Protein AF-A0A3B9FMF7-F1 (afdb_monomer)

Mean predicted aligned error: 3.49 Å

Sequence (66 aa):
DRILGKDTAHETGIFLYSSRRKGEEWKKAYVHFEALLVKRKGKWLILMEFQKSVASEKEWKALSGN

Radius of gyration: 14.83 Å; Cα contacts (8 Å, |Δi|>4): 113; chains: 1; bounding box: 41×24×38 Å

Solvent-accessible surface area (backbone atoms only — not comparable to full-atom values): 3977 Å² total; per-residue (Å²): 89,79,48,80,55,96,51,40,34,44,38,39,52,69,48,79,48,75,50,62,59,94,96,51,73,80,44,76,49,37,31,29,34,40,35,38,32,38,52,55,97,91,39,82,40,80,77,44,78,44,81,75,44,81,48,49,71,67,63,54,57,57,73,74,69,122

Secondary structure (DSSP, 8-state):
-EEE-SSEEEEEEEEEEEE--TTSPPEEEEEEEEEEEEEETTEEEEEEEEEEEE--HHHHHHHT--

Foldseek 3Di:
DKDDDPFKIKDWDKDWDWDDDVPDDIDIWIFIKIWIWGADPNDIDTPDIDGDDTDDPVRNVVVVVD

Nearest PDB structures (foldseek):
  7rec-assembly1_G-2  TM=7.384E-01  e=8.128E-02  Homo sapiens
  7rec-assembly1_F-2  TM=6.727E-01  e=6.426E-02  Homo sapiens
  7rec-assembly1_E-2  TM=7.268E-01  e=8.128E-02  Homo sapiens
  8uso-assembly1_B  TM=7.024E-01  e=7.664E-02  Homo sapiens
  8uso-assembly1_C  TM=6.970E-01  e=2.339E-01  Homo sapiens

Structure (mmCIF, N/CA/C/O backbone):
data_AF-A0A3B9FMF7-F1
#
_entry.id   AF-A0A3B9FMF7-F1
#
loop_
_atom_site.group_PDB
_atom_site.id
_atom_site.type_symbol
_atom_site.label_atom_id
_atom_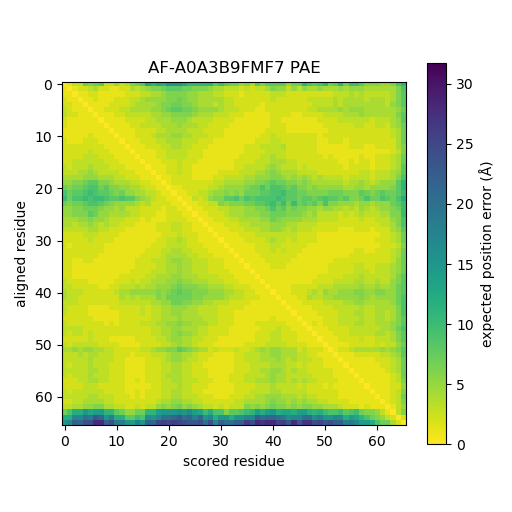site.label_alt_id
_atom_site.label_comp_id
_atom_site.label_asym_id
_atom_site.label_entity_id
_atom_site.label_seq_id
_atom_site.pdbx_PDB_ins_code
_atom_site.Cartn_x
_atom_site.Cartn_y
_atom_site.Cartn_z
_atom_site.occupancy
_atom_site.B_iso_or_equiv
_atom_site.auth_seq_id
_atom_site.auth_comp_id
_atom_site.auth_asym_id
_atom_site.auth_atom_id
_atom_site.pdbx_PDB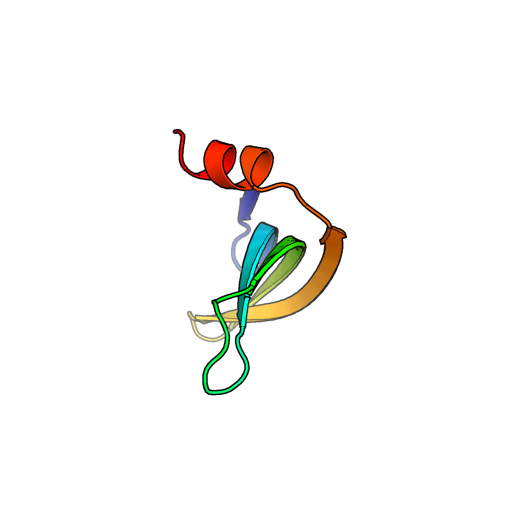_model_num
ATOM 1 N N . ASP A 1 1 ? -6.431 5.110 -1.123 1.00 87.56 1 ASP A N 1
ATOM 2 C CA . ASP A 1 1 ? -7.655 5.594 -0.457 1.00 87.56 1 ASP A CA 1
ATOM 3 C C . ASP A 1 1 ? -7.563 5.288 1.037 1.00 87.56 1 ASP A C 1
ATOM 5 O O . ASP A 1 1 ? -6.838 4.368 1.405 1.00 87.56 1 ASP A O 1
ATOM 9 N N . ARG A 1 2 ? -8.215 6.062 1.908 1.00 92.56 2 ARG A N 1
ATOM 10 C CA . ARG A 1 2 ? -8.128 5.882 3.368 1.00 92.56 2 ARG A CA 1
ATOM 11 C C . ARG A 1 2 ? -9.505 6.003 4.006 1.00 92.56 2 ARG A C 1
ATOM 13 O O . ARG A 1 2 ? -10.126 7.05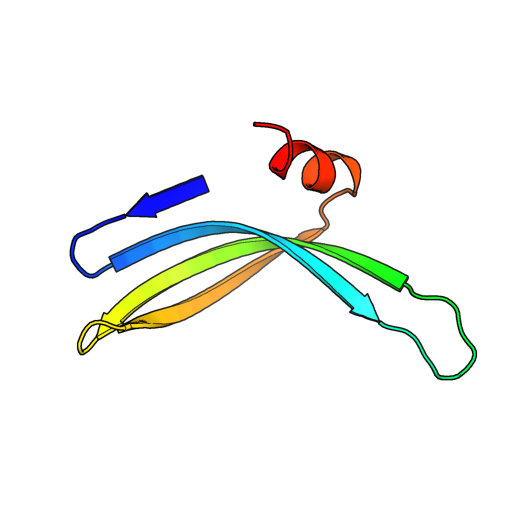9 3.963 1.00 92.56 2 ARG A O 1
ATOM 20 N N . ILE A 1 3 ? -9.917 4.946 4.699 1.00 97.06 3 ILE A N 1
ATOM 21 C CA . ILE A 1 3 ? -11.153 4.899 5.483 1.00 97.06 3 ILE A CA 1
ATOM 22 C C . ILE A 1 3 ? -10.778 4.902 6.966 1.00 97.06 3 ILE A C 1
ATOM 24 O O . ILE A 1 3 ? -10.111 3.985 7.448 1.00 97.06 3 ILE A O 1
ATOM 28 N N . LEU A 1 4 ? -11.200 5.941 7.692 1.00 97.00 4 LEU A N 1
ATOM 29 C CA . LEU A 1 4 ? -10.902 6.129 9.114 1.00 97.00 4 LEU A CA 1
ATOM 30 C C . LEU A 1 4 ? -12.121 5.823 9.987 1.00 97.00 4 LEU A C 1
ATOM 32 O O . LEU A 1 4 ? -13.182 6.418 9.822 1.00 97.00 4 LEU A O 1
ATOM 36 N N . GLY A 1 5 ? -11.935 4.945 10.968 1.00 96.12 5 GLY A N 1
ATOM 37 C CA . GLY A 1 5 ? -12.807 4.800 12.129 1.00 96.12 5 GLY A CA 1
ATOM 38 C C . GLY A 1 5 ? -12.213 5.471 13.373 1.00 96.12 5 GLY A C 1
ATOM 39 O O . GLY A 1 5 ? -11.138 6.075 13.338 1.00 96.12 5 GLY A O 1
ATOM 40 N N . LYS A 1 6 ? -12.897 5.328 14.516 1.00 97.12 6 LYS A N 1
ATOM 41 C CA . LYS A 1 6 ? -12.418 5.840 15.816 1.00 97.12 6 LYS A CA 1
ATOM 42 C C . LYS A 1 6 ? -11.046 5.250 16.185 1.00 97.12 6 LYS A C 1
ATOM 44 O O . LYS A 1 6 ? -10.089 5.989 16.448 1.00 97.12 6 LYS A O 1
ATOM 49 N N . ASP A 1 7 ? -10.974 3.918 16.138 1.00 97.94 7 ASP A N 1
ATOM 50 C CA . ASP A 1 7 ? -9.828 3.119 16.587 1.00 97.94 7 ASP A CA 1
ATOM 51 C C . ASP A 1 7 ? -9.361 2.077 15.554 1.00 97.94 7 ASP A C 1
ATOM 53 O O . ASP A 1 7 ? -8.502 1.250 15.858 1.00 97.94 7 ASP A O 1
ATOM 57 N N . THR A 1 8 ? -9.898 2.111 14.334 1.00 98.38 8 THR A N 1
ATOM 58 C CA . THR A 1 8 ? -9.496 1.255 13.208 1.00 98.38 8 THR A CA 1
ATOM 59 C C . THR A 1 8 ? -9.343 2.089 11.940 1.00 98.38 8 THR A C 1
ATOM 61 O O . THR A 1 8 ? -9.949 3.154 11.826 1.00 98.38 8 THR A O 1
ATOM 64 N N . ALA A 1 9 ? -8.533 1.628 10.992 1.00 98.31 9 ALA A N 1
ATOM 65 C CA . ALA A 1 9 ? -8.451 2.221 9.662 1.00 98.31 9 ALA A CA 1
ATOM 66 C C . ALA A 1 9 ? -8.161 1.156 8.601 1.00 98.31 9 ALA A C 1
ATOM 68 O O . ALA A 1 9 ? -7.527 0.140 8.893 1.00 98.31 9 ALA A O 1
ATOM 69 N N . HIS A 1 10 ? -8.620 1.417 7.381 1.00 98.25 10 HIS A N 1
ATOM 70 C CA . HIS A 1 10 ? -8.267 0.659 6.188 1.00 98.25 10 HIS A CA 1
ATOM 71 C C . HIS A 1 10 ? -7.621 1.605 5.178 1.00 98.25 10 HIS A C 1
ATOM 73 O O . HIS A 1 10 ? -8.170 2.669 4.880 1.00 98.25 10 HIS A O 1
ATOM 79 N N . GLU A 1 11 ? -6.458 1.225 4.663 1.00 97.38 11 GLU A N 1
ATOM 80 C CA . GLU A 1 11 ? -5.706 2.013 3.690 1.00 97.38 11 GLU A CA 1
ATOM 81 C C . GLU A 1 11 ? -5.413 1.186 2.453 1.00 97.38 11 GLU A C 1
ATOM 83 O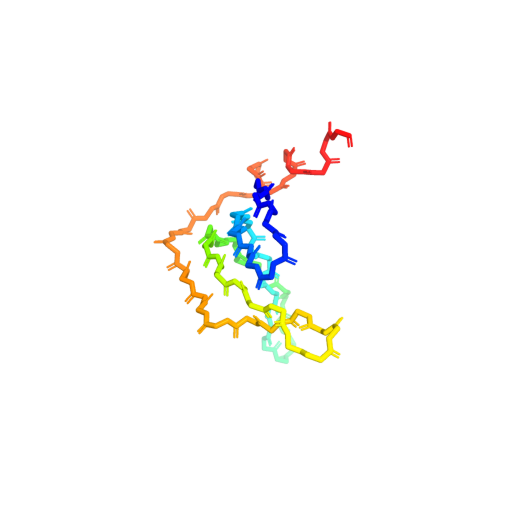 O . GLU A 1 11 ? -5.000 0.036 2.549 1.00 97.38 11 GLU A O 1
ATOM 88 N N . THR A 1 12 ? -5.592 1.800 1.291 1.00 97.06 12 THR A N 1
ATOM 89 C CA . THR A 1 12 ? -5.125 1.276 0.013 1.00 97.06 12 THR A CA 1
ATOM 90 C C . THR A 1 12 ? -4.140 2.255 -0.598 1.00 97.06 12 THR A C 1
ATOM 92 O O . THR A 1 12 ? -4.305 3.478 -0.499 1.00 97.06 12 THR A O 1
ATOM 95 N N . GLY A 1 13 ? -3.118 1.739 -1.260 1.00 96.06 13 GLY A N 1
ATOM 96 C CA . GLY A 1 13 ? -2.125 2.585 -1.899 1.00 96.06 13 GLY A CA 1
ATOM 97 C C . GLY A 1 13 ? -1.140 1.786 -2.724 1.00 96.06 13 GLY A C 1
ATOM 98 O O . GLY A 1 13 ? -1.363 0.618 -3.030 1.00 96.06 13 GLY A O 1
ATOM 99 N N . ILE A 1 14 ? -0.040 2.439 -3.077 1.00 97.31 14 ILE A N 1
ATOM 100 C CA . ILE A 1 14 ? 1.079 1.820 -3.777 1.00 97.31 14 ILE A CA 1
ATOM 101 C C . ILE A 1 14 ? 2.329 2.015 -2.917 1.00 97.31 14 ILE A C 1
ATOM 103 O O . ILE A 1 14 ? 2.561 3.106 -2.406 1.00 97.31 14 ILE A O 1
ATOM 107 N N . PHE A 1 15 ? 3.146 0.979 -2.753 1.00 96.12 15 PHE A N 1
ATOM 108 C CA . PHE A 1 15 ? 4.512 1.116 -2.253 1.00 96.12 15 PHE A CA 1
ATOM 109 C C . PHE A 1 15 ? 5.477 1.325 -3.415 1.00 96.12 15 PHE A C 1
ATOM 111 O O . PHE A 1 15 ? 5.368 0.653 -4.439 1.00 96.12 15 PHE A O 1
ATOM 118 N N . LEU A 1 16 ? 6.454 2.216 -3.229 1.00 96.44 16 LEU A N 1
ATOM 119 C CA . LEU A 1 16 ? 7.622 2.347 -4.097 1.00 96.44 16 LEU A CA 1
ATOM 120 C C . LEU A 1 16 ? 8.837 1.731 -3.398 1.00 96.44 16 LEU A C 1
ATOM 122 O O . LEU A 1 16 ? 9.475 2.361 -2.554 1.00 96.44 16 LEU A O 1
ATOM 126 N N . TYR A 1 17 ? 9.191 0.510 -3.786 1.00 96.50 17 TYR A N 1
ATOM 127 C CA . TYR A 1 17 ? 10.444 -0.112 -3.375 1.00 96.50 17 TYR A CA 1
ATOM 128 C C . TYR A 1 17 ? 11.575 0.359 -4.280 1.00 96.50 17 TYR A C 1
ATOM 130 O O . TYR A 1 17 ? 11.454 0.339 -5.503 1.00 96.50 17 TYR A O 1
ATOM 138 N N . SER A 1 18 ? 12.694 0.754 -3.678 1.00 96.00 18 SER A N 1
ATOM 139 C CA . SER A 1 18 ? 13.928 1.076 -4.395 1.00 96.00 18 SER A CA 1
ATOM 140 C C . SER A 1 18 ? 15.051 0.200 -3.862 1.00 96.00 18 SER A C 1
ATOM 142 O O . SER A 1 18 ? 15.294 0.157 -2.659 1.00 96.00 18 SER A O 1
ATOM 144 N N . SER A 1 19 ? 15.737 -0.511 -4.751 1.00 96.12 19 SER A N 1
ATOM 145 C CA . SER A 1 19 ? 16.855 -1.382 -4.388 1.00 96.12 19 SER A CA 1
ATOM 146 C C . SER A 1 19 ? 17.956 -1.317 -5.437 1.00 96.12 19 SER A C 1
ATOM 148 O O . SER A 1 19 ? 17.700 -1.052 -6.610 1.00 96.12 19 SER A O 1
ATOM 150 N N . ARG A 1 20 ? 19.198 -1.555 -5.020 1.00 97.25 20 ARG A N 1
ATOM 151 C CA . ARG A 1 20 ? 20.333 -1.731 -5.926 1.00 97.25 20 ARG A CA 1
ATOM 152 C C . ARG A 1 20 ? 21.352 -2.668 -5.311 1.00 97.25 20 ARG A C 1
ATOM 154 O O . ARG A 1 20 ? 21.477 -2.742 -4.088 1.00 97.25 20 ARG A O 1
ATOM 161 N N . ARG A 1 21 ? 22.132 -3.326 -6.159 1.00 94.62 21 ARG A N 1
ATOM 162 C CA . ARG A 1 21 ? 23.401 -3.924 -5.739 1.00 94.62 21 ARG A CA 1
ATOM 163 C C . ARG A 1 21 ? 24.485 -2.847 -5.744 1.00 94.62 21 ARG A C 1
ATOM 165 O O . ARG A 1 21 ? 24.337 -1.797 -6.368 1.00 94.62 21 ARG A O 1
ATOM 172 N N . LYS A 1 22 ? 25.574 -3.078 -5.011 1.00 94.81 22 LYS A N 1
ATOM 173 C CA . LYS A 1 22 ? 26.701 -2.137 -4.979 1.00 94.81 22 LYS A CA 1
ATOM 174 C C . LYS A 1 22 ? 27.280 -1.997 -6.392 1.00 94.81 22 LYS A C 1
ATOM 176 O O . LYS A 1 22 ? 27.676 -2.994 -6.979 1.00 94.81 22 LYS A O 1
ATOM 181 N N . GLY A 1 23 ? 27.329 -0.767 -6.903 1.00 94.19 23 GLY A N 1
ATOM 182 C CA . GLY A 1 23 ? 27.810 -0.468 -8.257 1.00 94.19 23 GLY A CA 1
ATOM 183 C C . GLY A 1 23 ? 26.763 -0.616 -9.369 1.00 94.19 23 GLY A C 1
ATOM 184 O O . GLY A 1 23 ? 27.087 -0.329 -10.513 1.00 94.19 23 GLY A O 1
ATOM 185 N N . GLU A 1 24 ? 25.527 -1.020 -9.053 1.00 96.38 24 GLU A N 1
ATOM 186 C CA . GLU A 1 24 ? 24.414 -1.047 -10.010 1.00 96.38 24 GLU A CA 1
ATOM 187 C C . GLU A 1 24 ? 23.500 0.178 -9.857 1.00 96.38 24 GLU A C 1
ATOM 189 O O . GLU A 1 24 ? 23.410 0.794 -8.787 1.00 96.38 24 GLU A O 1
ATOM 194 N N . GLU A 1 25 ? 22.769 0.478 -10.930 1.00 96.19 25 GLU A N 1
ATOM 195 C CA . GLU A 1 25 ? 21.691 1.463 -10.929 1.00 96.19 25 GLU A CA 1
ATOM 196 C C . GLU A 1 25 ? 20.515 1.047 -10.036 1.00 96.19 25 GLU A C 1
ATOM 198 O O . GLU A 1 25 ? 20.255 -0.138 -9.793 1.00 96.19 25 GLU A O 1
ATOM 203 N N . TRP A 1 26 ? 19.778 2.048 -9.551 1.00 95.81 26 TRP A N 1
ATOM 204 C CA . TRP A 1 26 ? 18.584 1.827 -8.742 1.00 95.81 26 TRP A CA 1
ATOM 205 C C . TRP A 1 26 ? 17.455 1.212 -9.561 1.00 95.81 26 TRP A C 1
ATOM 207 O O . TRP A 1 26 ? 17.018 1.756 -10.572 1.00 95.81 26 TRP A O 1
ATOM 217 N N . LYS A 1 27 ? 16.924 0.101 -9.057 1.00 96.25 27 LYS A N 1
ATOM 218 C CA . LYS A 1 27 ? 15.730 -0.559 -9.576 1.00 96.25 27 LYS A CA 1
ATOM 219 C C . LYS A 1 27 ? 14.542 -0.189 -8.702 1.00 96.25 27 LYS A C 1
ATOM 221 O O . LYS A 1 27 ? 14.634 -0.227 -7.472 1.00 96.25 27 LYS A O 1
ATOM 226 N N . LYS A 1 28 ? 13.437 0.166 -9.353 1.00 96.88 28 LYS A N 1
ATOM 227 C CA . LYS A 1 28 ? 12.170 0.524 -8.712 1.00 96.88 28 LYS A CA 1
ATOM 228 C C . LYS A 1 28 ? 11.141 -0.575 -8.936 1.00 96.88 28 LYS A C 1
ATOM 230 O O . LYS A 1 28 ? 11.059 -1.118 -10.034 1.00 96.88 28 LYS A O 1
ATOM 235 N N . ALA A 1 29 ? 10.348 -0.863 -7.912 1.00 97.00 29 ALA A N 1
ATOM 236 C CA . ALA A 1 29 ? 9.156 -1.692 -8.016 1.00 97.00 29 ALA A CA 1
ATOM 237 C C . ALA A 1 29 ? 7.982 -0.962 -7.364 1.00 97.00 29 ALA A C 1
ATOM 239 O O . ALA A 1 29 ? 8.126 -0.394 -6.280 1.00 97.00 29 ALA A O 1
ATOM 240 N N . TYR A 1 30 ? 6.836 -0.982 -8.038 1.00 97.94 30 TYR A N 1
ATOM 241 C CA . TYR A 1 30 ? 5.597 -0.377 -7.568 1.00 97.94 30 TYR A CA 1
ATOM 242 C C . TYR A 1 30 ? 4.618 -1.501 -7.244 1.00 97.94 30 TYR A C 1
ATOM 244 O O . TYR A 1 30 ? 4.438 -2.404 -8.062 1.00 97.94 30 TYR A O 1
ATOM 252 N N . VAL A 1 31 ? 4.017 -1.480 -6.056 1.00 98.06 31 VAL A N 1
ATOM 253 C CA . VAL A 1 31 ? 3.168 -2.582 -5.581 1.00 98.06 31 VAL A CA 1
ATOM 254 C C . VAL A 1 31 ? 1.905 -2.033 -4.935 1.00 98.06 31 VAL A C 1
ATOM 256 O O . VAL A 1 31 ? 1.998 -1.289 -3.963 1.00 98.06 31 VAL A O 1
ATOM 259 N N . HIS A 1 32 ? 0.736 -2.410 -5.457 1.00 98.38 32 HIS A N 1
ATOM 260 C CA . HIS A 1 32 ? -0.559 -2.127 -4.834 1.00 98.38 32 HIS A CA 1
ATOM 261 C C . HIS A 1 32 ? -0.656 -2.837 -3.483 1.00 98.38 32 HIS A C 1
ATOM 263 O O . HIS A 1 32 ? -0.352 -4.029 -3.394 1.00 98.38 32 HIS A O 1
ATOM 269 N N . PHE A 1 33 ? -1.122 -2.140 -2.449 1.00 97.69 33 PHE A N 1
ATOM 270 C CA . PHE A 1 33 ? -1.291 -2.705 -1.114 1.00 97.69 33 PHE A CA 1
ATOM 271 C C . PHE A 1 33 ? -2.642 -2.372 -0.483 1.00 97.69 33 PHE A C 1
ATOM 273 O O . PHE A 1 33 ? -3.280 -1.371 -0.817 1.00 97.69 33 PHE A O 1
ATOM 280 N N . GLU A 1 34 ? -3.017 -3.203 0.490 1.00 98.25 34 GLU A N 1
ATOM 281 C CA . GLU A 1 34 ? -4.043 -2.924 1.494 1.00 98.25 34 GLU A CA 1
ATOM 282 C C . GLU A 1 34 ? -3.447 -3.054 2.896 1.00 98.25 34 GLU A C 1
ATOM 284 O O . GLU A 1 34 ? -2.675 -3.975 3.168 1.00 98.25 34 GLU A O 1
ATOM 289 N N . ALA A 1 35 ? -3.797 -2.139 3.793 1.00 98.06 35 ALA A N 1
ATOM 290 C CA . ALA A 1 35 ? -3.361 -2.158 5.178 1.00 98.06 35 ALA A CA 1
ATOM 291 C C . ALA A 1 35 ? -4.551 -2.006 6.125 1.00 98.06 35 ALA A C 1
ATOM 293 O O . ALA A 1 35 ? -5.426 -1.162 5.927 1.00 98.06 35 ALA A O 1
ATOM 294 N N . LEU A 1 36 ? -4.553 -2.812 7.185 1.00 98.25 36 LEU A N 1
ATOM 295 C CA . LEU A 1 36 ? -5.485 -2.690 8.302 1.00 98.25 36 LEU A CA 1
ATOM 296 C C . LEU A 1 36 ? -4.732 -2.169 9.514 1.00 98.25 36 LEU A C 1
ATOM 298 O O . LEU A 1 36 ? -3.705 -2.729 9.900 1.00 98.25 36 LEU A O 1
ATOM 302 N N . LEU A 1 37 ? -5.259 -1.119 10.133 1.00 98.62 37 LEU A N 1
ATOM 303 C CA . LEU A 1 37 ? -4.635 -0.467 11.272 1.00 98.62 37 LEU A CA 1
ATOM 304 C C . LEU A 1 37 ? -5.569 -0.450 12.476 1.00 98.62 37 LEU A C 1
ATOM 306 O O . LEU A 1 37 ? -6.787 -0.321 12.344 1.00 98.62 37 LEU A O 1
ATOM 310 N N . VAL A 1 38 ? -4.976 -0.517 13.665 1.00 98.50 38 VAL A N 1
ATOM 311 C CA . VAL A 1 38 ? -5.663 -0.336 14.947 1.00 98.50 38 VAL A CA 1
ATOM 312 C C . VAL A 1 38 ? -4.991 0.768 15.751 1.00 98.50 38 VAL A C 1
ATOM 314 O O . VAL A 1 38 ? -3.764 0.863 15.794 1.00 98.50 38 VAL A O 1
ATOM 317 N N . LYS A 1 39 ? -5.781 1.604 16.426 1.00 98.44 39 LYS A N 1
ATOM 318 C CA . LYS A 1 39 ? -5.263 2.593 17.370 1.00 98.44 39 LYS A CA 1
ATOM 319 C C . LYS A 1 39 ? -5.135 1.955 18.750 1.00 98.44 39 LYS A C 1
ATOM 321 O O . LYS A 1 39 ? -6.093 1.413 19.309 1.00 98.44 39 LYS A O 1
ATOM 326 N N . ARG A 1 40 ? -3.936 2.010 19.323 1.00 97.50 40 ARG A N 1
ATOM 327 C CA . ARG A 1 40 ? -3.629 1.529 20.675 1.00 97.50 40 ARG A CA 1
ATOM 328 C C . ARG A 1 40 ? -2.817 2.588 21.401 1.00 97.50 40 ARG A C 1
ATOM 330 O O . ARG A 1 40 ? -1.785 3.028 20.906 1.00 97.50 40 ARG A O 1
ATOM 337 N N . LYS A 1 41 ? -3.298 3.015 22.573 1.00 96.88 41 LYS A N 1
ATOM 338 C CA . LYS A 1 41 ? -2.655 4.060 23.394 1.00 96.88 41 LYS A CA 1
ATOM 339 C C . LYS A 1 41 ? -2.332 5.329 22.580 1.00 96.88 41 LYS A C 1
ATOM 341 O O . LYS A 1 41 ? -1.230 5.863 22.655 1.00 96.88 41 LYS A O 1
ATOM 346 N N . GLY A 1 42 ? -3.279 5.757 21.741 1.00 96.44 42 GLY A N 1
ATOM 347 C CA . GLY A 1 42 ? -3.141 6.941 20.884 1.00 96.44 42 GLY A CA 1
ATOM 348 C C . GLY A 1 42 ? -2.269 6.766 19.634 1.00 96.44 42 GLY A C 1
ATOM 349 O O . GLY A 1 42 ? -2.141 7.714 18.868 1.00 96.44 42 GLY A O 1
ATOM 350 N N . LYS A 1 43 ? -1.697 5.580 19.386 1.00 97.69 43 LYS A N 1
ATOM 351 C CA . LYS A 1 43 ? -0.820 5.310 18.236 1.00 97.69 43 LYS A CA 1
ATOM 352 C C . LYS A 1 43 ? -1.479 4.351 17.254 1.00 97.69 43 LYS A C 1
ATOM 354 O O . LYS A 1 43 ? -2.074 3.363 17.679 1.00 97.69 43 LYS A O 1
ATOM 359 N N . TRP A 1 44 ? -1.360 4.632 15.960 1.00 97.69 44 TRP A N 1
ATOM 360 C CA . TRP A 1 44 ? -1.760 3.702 14.906 1.00 97.69 44 TRP A CA 1
ATOM 361 C C . TRP A 1 44 ? -0.706 2.612 14.744 1.00 97.69 44 TRP A C 1
ATOM 363 O O . TRP A 1 44 ? 0.484 2.905 14.661 1.00 97.69 44 TRP A O 1
ATOM 373 N N . LEU A 1 45 ? -1.155 1.363 14.714 1.00 98.00 45 LEU A N 1
ATOM 374 C CA . LEU A 1 45 ? -0.333 0.186 14.479 1.00 98.00 45 LEU A CA 1
ATOM 375 C C . LEU A 1 45 ? -0.896 -0.559 13.276 1.00 98.00 45 LEU A C 1
ATOM 377 O O . LEU A 1 45 ? -2.109 -0.767 13.207 1.00 98.00 45 LEU A O 1
ATOM 381 N N . ILE A 1 46 ? -0.023 -0.975 12.362 1.00 97.38 46 ILE A N 1
ATOM 382 C CA . ILE A 1 46 ? -0.398 -1.865 11.264 1.00 97.38 46 ILE A CA 1
ATOM 383 C C . ILE A 1 46 ? -0.616 -3.255 11.858 1.00 97.38 46 ILE A C 1
ATOM 385 O O . ILE A 1 46 ? 0.278 -3.819 12.485 1.00 97.38 46 ILE A O 1
ATOM 389 N N . LEU A 1 47 ? -1.825 -3.778 11.690 1.00 97.69 47 LEU A N 1
ATOM 390 C CA . LEU A 1 47 ? -2.189 -5.140 12.068 1.00 97.69 47 LEU A CA 1
ATOM 391 C C . LEU A 1 47 ? -1.934 -6.113 10.914 1.00 97.69 47 LEU A C 1
ATOM 393 O O . LEU A 1 47 ? -1.535 -7.250 11.142 1.00 97.69 47 LEU A O 1
ATOM 397 N N . MET A 1 48 ? -2.173 -5.658 9.684 1.00 98.00 48 MET A N 1
ATOM 398 C CA . MET A 1 48 ? -1.985 -6.432 8.464 1.00 98.00 48 MET A CA 1
ATOM 399 C C . MET A 1 48 ? -1.514 -5.512 7.344 1.00 98.00 48 MET A C 1
ATOM 401 O O . MET A 1 48 ? -2.045 -4.413 7.186 1.00 98.00 48 MET A O 1
ATOM 405 N N . GLU A 1 49 ? -0.580 -6.011 6.546 1.00 97.25 49 GLU A N 1
ATOM 406 C CA . GLU A 1 49 ? -0.236 -5.487 5.229 1.00 97.25 49 GLU A CA 1
ATOM 407 C C . GLU A 1 49 ? -0.446 -6.604 4.202 1.00 97.25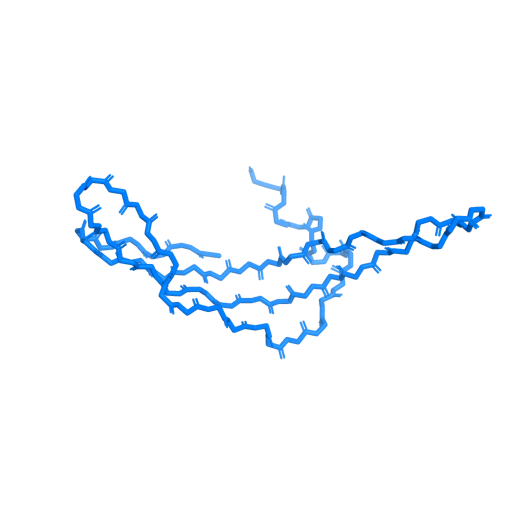 49 GLU A C 1
ATOM 409 O O . GLU A 1 49 ? 0.002 -7.733 4.412 1.00 97.25 49 GLU A O 1
ATOM 414 N N . PHE A 1 50 ? -1.119 -6.293 3.098 1.00 98.00 50 PHE A N 1
ATOM 415 C CA . PHE A 1 50 ? -1.310 -7.201 1.977 1.00 98.00 50 PHE A CA 1
ATOM 416 C C . PHE A 1 50 ? -0.842 -6.551 0.676 1.00 98.00 50 PHE A C 1
ATOM 418 O O . PHE A 1 50 ? -1.498 -5.660 0.142 1.00 98.00 50 PHE A O 1
ATOM 425 N N . GLN A 1 51 ? 0.292 -7.019 0.157 1.00 97.62 51 GLN A N 1
ATOM 426 C CA . GLN A 1 51 ? 0.822 -6.628 -1.148 1.00 97.62 51 GLN A CA 1
ATOM 427 C C . GLN A 1 51 ? 0.116 -7.431 -2.244 1.00 97.62 51 GLN A C 1
ATOM 429 O O . GLN A 1 51 ? 0.349 -8.627 -2.406 1.00 97.62 51 GLN A O 1
ATOM 434 N N . LYS A 1 52 ? -0.789 -6.771 -2.966 1.00 95.44 52 LYS A N 1
ATOM 435 C CA . LYS A 1 52 ? -1.742 -7.414 -3.875 1.00 95.44 52 LYS A CA 1
ATOM 436 C C . LYS A 1 52 ? -1.160 -7.740 -5.240 1.00 95.44 52 LYS A C 1
ATOM 438 O O . LYS A 1 52 ? -1.365 -8.833 -5.756 1.00 95.44 52 LYS A O 1
ATOM 443 N N . SER A 1 53 ? -0.544 -6.753 -5.884 1.00 97.25 53 SER A N 1
ATOM 444 C CA . SER A 1 53 ? -0.161 -6.856 -7.294 1.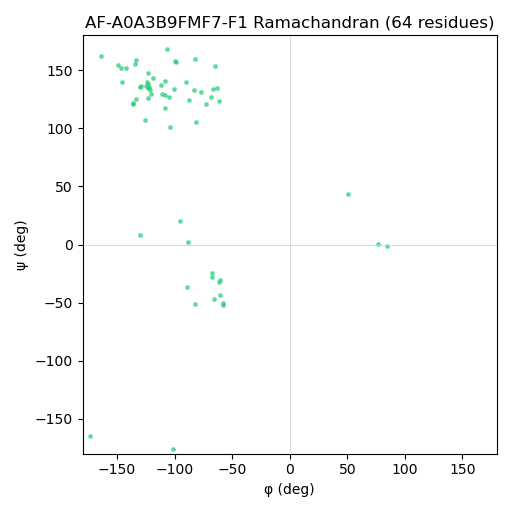00 97.25 53 SER A CA 1
ATOM 445 C C . SER A 1 53 ? 0.858 -5.794 -7.689 1.00 97.25 53 SER A C 1
ATOM 447 O O . SER A 1 53 ? 1.030 -4.791 -6.996 1.00 97.25 53 SER A O 1
ATOM 449 N N . VAL A 1 54 ? 1.531 -6.018 -8.816 1.00 97.94 54 VAL A N 1
ATOM 450 C CA . VAL A 1 54 ? 2.426 -5.029 -9.424 1.00 97.94 54 VAL A CA 1
ATOM 451 C C . VAL A 1 54 ? 1.606 -3.834 -9.913 1.00 97.94 54 VAL A C 1
ATOM 453 O O . VAL A 1 54 ? 0.587 -4.009 -10.576 1.00 97.94 54 VAL A O 1
ATOM 456 N N . ALA A 1 55 ? 2.076 -2.632 -9.602 1.00 98.00 55 ALA A N 1
ATOM 457 C CA . ALA A 1 55 ? 1.557 -1.372 -10.116 1.00 98.00 55 ALA A CA 1
ATOM 458 C C . ALA A 1 55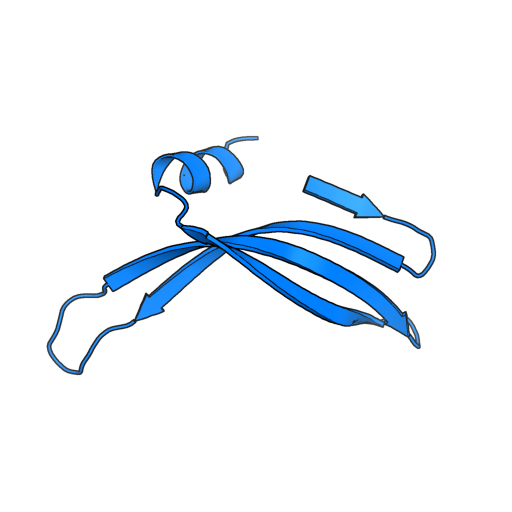 ? 2.520 -0.771 -11.153 1.00 98.00 55 ALA A C 1
ATOM 460 O O . ALA A 1 55 ? 3.676 -1.181 -11.284 1.00 98.00 55 ALA A O 1
ATOM 461 N N . SER A 1 56 ? 2.058 0.240 -11.879 1.00 97.12 5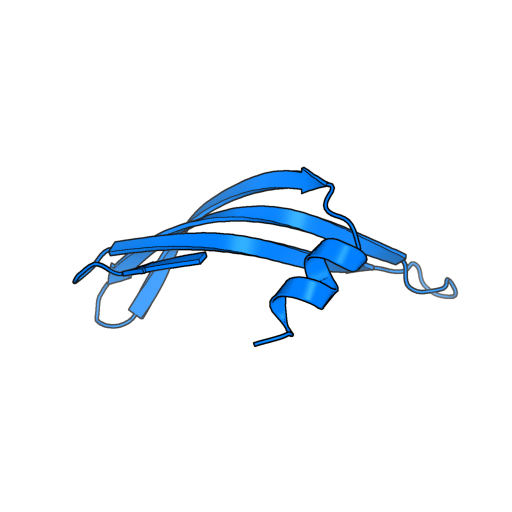6 SER A N 1
ATOM 462 C CA . SER A 1 56 ? 2.864 1.019 -12.817 1.00 97.12 56 SER A CA 1
ATOM 463 C C . SER A 1 56 ? 3.343 2.344 -12.218 1.00 97.12 56 SER A C 1
ATOM 465 O O . SER A 1 56 ? 2.720 2.932 -11.332 1.00 97.12 56 SER A O 1
ATOM 467 N N . GLU A 1 57 ? 4.428 2.887 -12.774 1.00 95.50 57 GLU A N 1
ATOM 468 C CA . GLU A 1 57 ? 4.895 4.236 -12.431 1.00 95.50 57 GLU A CA 1
ATOM 469 C C . GLU A 1 57 ? 3.839 5.311 -12.750 1.00 95.50 57 GLU A C 1
ATOM 471 O O . GLU A 1 57 ? 3.764 6.330 -12.064 1.00 95.50 57 GLU A O 1
ATOM 476 N N . LYS A 1 58 ? 3.003 5.088 -13.775 1.00 96.25 58 LYS A N 1
ATOM 477 C CA . LYS A 1 58 ? 1.905 5.995 -14.131 1.00 96.25 58 LYS A CA 1
ATOM 478 C C . LYS A 1 58 ? 0.846 6.039 -13.028 1.00 96.25 58 LYS A C 1
ATOM 480 O O . LYS A 1 58 ? 0.452 7.132 -12.633 1.00 96.25 58 LYS A O 1
ATOM 485 N N . GLU A 1 59 ? 0.419 4.881 -12.522 1.00 96.06 59 GLU A N 1
ATOM 486 C CA . GLU A 1 59 ? -0.514 4.796 -11.388 1.00 96.06 59 GLU A CA 1
ATOM 487 C C . GLU A 1 59 ? 0.076 5.454 -10.138 1.00 96.06 59 GLU A C 1
ATOM 489 O O . GLU A 1 59 ? -0.601 6.241 -9.485 1.00 96.06 59 GLU A O 1
ATOM 494 N N . TRP A 1 60 ? 1.360 5.215 -9.851 1.00 95.38 60 TRP A N 1
ATOM 495 C CA . TRP A 1 60 ? 2.062 5.874 -8.747 1.00 95.38 60 TRP A CA 1
ATOM 496 C C . TRP A 1 60 ? 2.051 7.401 -8.871 1.00 95.38 60 TRP A C 1
ATOM 498 O O . TRP A 1 60 ? 1.676 8.095 -7.930 1.00 95.38 60 TRP A O 1
ATOM 508 N N . LYS A 1 61 ? 2.425 7.936 -10.039 1.00 94.62 61 LYS A N 1
ATOM 509 C CA . LYS A 1 61 ? 2.441 9.387 -10.292 1.00 94.62 61 LYS A CA 1
ATOM 510 C C . LYS A 1 61 ? 1.052 10.013 -10.172 1.00 94.62 61 LYS A C 1
ATOM 512 O O . LYS A 1 61 ? 0.948 11.161 -9.745 1.00 94.62 61 LYS A O 1
ATOM 517 N N . ALA A 1 62 ? -0.001 9.269 -10.509 1.00 94.44 62 ALA A N 1
ATOM 518 C CA . ALA A 1 62 ? -1.376 9.734 -10.359 1.00 94.44 62 ALA A CA 1
ATOM 519 C C . ALA A 1 62 ? -1.799 9.907 -8.885 1.00 94.44 62 ALA A C 1
ATOM 521 O O . ALA A 1 62 ? -2.654 10.743 -8.613 1.00 94.44 62 ALA A O 1
ATOM 522 N N . LEU A 1 63 ? -1.178 9.201 -7.926 1.00 89.31 63 LEU A N 1
ATOM 523 C CA . LEU A 1 63 ? -1.470 9.367 -6.490 1.00 89.31 63 LEU A CA 1
ATOM 524 C C . LEU A 1 63 ? -1.038 10.732 -5.935 1.00 89.31 63 LEU A C 1
ATOM 526 O O . LEU A 1 63 ? -1.617 11.214 -4.968 1.00 89.31 63 LEU A O 1
ATOM 530 N N . SER A 1 64 ? -0.019 11.346 -6.535 1.00 76.44 64 SER A N 1
ATOM 531 C CA . SER A 1 64 ? 0.530 12.654 -6.148 1.00 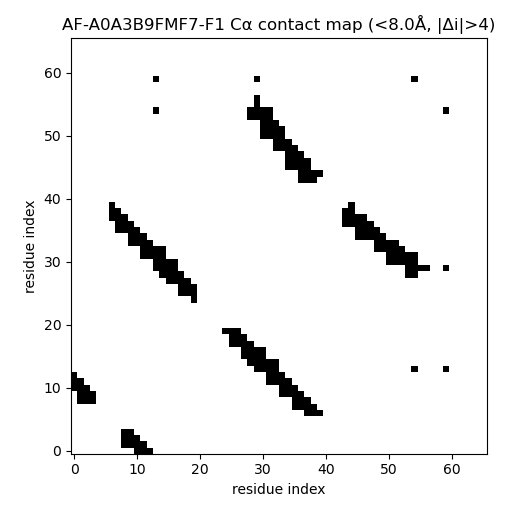76.44 64 SER A CA 1
ATOM 532 C C . SER A 1 64 ? -0.161 13.852 -6.819 1.00 76.44 64 SER A C 1
ATOM 534 O O . SER A 1 64 ? 0.273 14.982 -6.626 1.00 76.44 64 SER A O 1
ATOM 536 N N . GLY A 1 65 ? -1.190 13.614 -7.640 1.00 59.09 65 GLY A N 1
ATOM 537 C CA . GLY A 1 65 ? -1.804 14.612 -8.524 1.00 59.09 65 GLY A CA 1
ATOM 538 C C . GLY A 1 65 ? -3.044 15.347 -8.001 1.00 59.09 65 GLY A C 1
ATOM 539 O O . GLY A 1 65 ? -3.772 15.873 -8.837 1.00 59.09 65 GLY A O 1
ATOM 540 N N . ASN A 1 66 ? -3.293 15.387 -6.686 1.00 43.28 66 ASN A N 1
ATOM 541 C CA . ASN A 1 66 ? -4.405 16.141 -6.079 1.00 43.28 66 ASN A CA 1
ATOM 542 C C . ASN A 1 66 ? -3.906 17.183 -5.079 1.00 43.28 66 ASN A C 1
ATOM 544 O O . ASN A 1 66 ? -3.130 16.791 -4.178 1.00 43.28 66 ASN A O 1
#

pLDDT: mean 94.96, std 8.45, range [43.28, 98.62]